Protein AF-A0A401QGH2-F1 (afdb_monomer_lite)

Foldseek 3Di:
DDDAQAFDDDDPPDFDDDPPDTDGDRPDDDDDDPPGDYDDAPDDDPDQLADPVNLVVLVVCLVVPPQEDERPPDQDPVSVVVSDVSCDPSCVRRYYHYDHDHPSSVDD

Radius of gyration: 17.96 Å; chains: 1; bounding box: 36×33×45 Å

Organism: Scyliorhinus torazame (NCBI:txid75743)

Secondary structure (DSSP, 8-state):
--PPPBP----SS---B-SS-B----SS--PPPTTPPPB-TT------SS-HHHHHHHHHHHHTT-SEEEETT--SHHHHHHHHHHHTTTTTTSEEEE---SHHHH--

InterPro domains:
  IPR001697 Pyruvate kinase [PR01050] (66-80)
  IPR001697 Pyruvate kinase [PR01050] (96-108)
  IPR001697 Pyruvate kinase [PTHR11817] (17-107)
  IPR015793 Pyruvate kinase, barrel [PF00224] (22-107)
  IPR015813 Pyruvate/Phosphoenolpyruvate kinase-like domain superfamily [SSF51621] (36-107)
  IPR018209 Pyruvate kinase, active site [PS00110] (94-106)
  IPR040442 Pyruvate kinase-like domain superfamily [G3DSA:3.20.20.60] (5-108)

Structure (mmCIF, N/CA/C/O backbone):
data_AF-A0A401QGH2-F1
#
_entry.id   AF-A0A401QGH2-F1
#
loop_
_atom_site.group_PDB
_atom_site.id
_atom_site.type_symbol
_atom_site.label_atom_id
_atom_site.label_alt_id
_atom_site.label_comp_id
_atom_site.label_asym_id
_atom_site.label_entity_id
_atom_site.label_seq_id
_atom_site.pdbx_PDB_ins_code
_atom_site.Cartn_x
_atom_site.Cartn_y
_atom_site.Cartn_z
_atom_site.occupancy
_atom_site.B_iso_or_equiv
_atom_site.auth_seq_id
_atom_site.auth_comp_id
_atom_site.auth_asym_id
_atom_site.auth_atom_id
_atom_site.pdbx_PDB_model_num
ATOM 1 N N . MET A 1 1 ? 12.046 16.182 -12.862 1.00 38.03 1 MET A N 1
ATOM 2 C CA . MET A 1 1 ? 11.302 15.208 -13.691 1.00 38.03 1 MET A CA 1
ATOM 3 C C . MET A 1 1 ? 11.731 13.804 -13.265 1.00 38.03 1 MET A C 1
ATOM 5 O O . MET A 1 1 ? 12.841 13.403 -13.588 1.00 38.03 1 MET A O 1
ATOM 9 N N . GLY A 1 2 ? 10.957 13.103 -12.432 1.00 42.22 2 GLY A N 1
ATOM 10 C CA . GLY A 1 2 ? 11.319 11.746 -12.003 1.00 42.22 2 GLY A CA 1
ATOM 11 C C . GLY A 1 2 ? 11.063 10.759 -13.140 1.00 42.22 2 GLY A C 1
ATOM 12 O O . GLY A 1 2 ? 9.916 10.610 -13.546 1.00 42.22 2 GLY A O 1
ATOM 13 N N . ARG A 1 3 ? 12.109 10.134 -13.692 1.00 45.06 3 ARG A N 1
ATOM 14 C CA . ARG A 1 3 ? 11.948 9.020 -14.638 1.00 45.06 3 ARG A CA 1
ATOM 15 C C . ARG A 1 3 ? 11.695 7.739 -13.845 1.00 45.06 3 ARG A C 1
ATOM 17 O O . ARG A 1 3 ? 12.441 7.436 -12.916 1.00 45.06 3 ARG A O 1
ATOM 24 N N . PHE A 1 4 ? 10.625 7.041 -14.205 1.00 42.41 4 PHE A N 1
ATOM 25 C CA . PHE A 1 4 ? 10.282 5.714 -13.705 1.00 42.41 4 PHE A CA 1
ATOM 26 C C . PHE A 1 4 ? 10.985 4.668 -14.574 1.00 42.41 4 PHE A C 1
ATOM 28 O O . PHE A 1 4 ? 10.986 4.796 -15.798 1.00 42.41 4 PHE A O 1
ATOM 35 N N . THR A 1 5 ? 11.577 3.650 -13.953 1.00 45.22 5 THR A N 1
ATOM 36 C CA . THR A 1 5 ? 12.126 2.493 -14.669 1.00 45.22 5 THR A CA 1
ATOM 37 C C . THR A 1 5 ? 11.004 1.481 -14.849 1.00 45.22 5 THR A C 1
ATOM 39 O O . THR A 1 5 ? 10.431 1.007 -13.868 1.00 45.22 5 THR A O 1
ATOM 42 N N . ARG A 1 6 ? 10.655 1.187 -16.100 1.00 45.91 6 ARG A N 1
ATOM 43 C CA . ARG A 1 6 ? 9.704 0.133 -16.455 1.00 45.91 6 ARG A CA 1
ATOM 44 C C . ARG A 1 6 ? 10.508 -1.133 -16.735 1.00 45.91 6 ARG A C 1
ATOM 46 O O . ARG A 1 6 ? 11.376 -1.100 -17.598 1.00 45.91 6 ARG A O 1
ATOM 53 N N . VAL A 1 7 ? 10.226 -2.211 -16.013 1.00 55.19 7 VAL A N 1
ATOM 54 C CA . VAL A 1 7 ? 10.655 -3.558 -16.406 1.00 55.19 7 VAL A CA 1
ATOM 55 C C . VAL A 1 7 ? 9.510 -4.126 -17.238 1.00 55.19 7 VAL A C 1
ATOM 57 O O . VAL A 1 7 ? 8.382 -4.206 -16.749 1.00 55.19 7 VAL A O 1
ATOM 60 N N . GLN A 1 8 ? 9.757 -4.407 -18.515 1.00 48.56 8 GLN A N 1
ATOM 61 C CA . GLN A 1 8 ? 8.811 -5.119 -19.375 1.00 48.56 8 GLN A CA 1
ATOM 62 C C . GLN A 1 8 ? 9.361 -6.517 -19.631 1.00 48.56 8 GLN A C 1
ATOM 64 O O . GLN A 1 8 ? 10.551 -6.675 -19.886 1.00 48.56 8 GLN A O 1
ATOM 69 N N . GLN A 1 9 ? 8.490 -7.520 -19.558 1.00 48.84 9 GLN A N 1
ATOM 70 C CA . GLN A 1 9 ? 8.770 -8.828 -20.135 1.00 48.84 9 GLN A CA 1
ATOM 71 C C . GLN A 1 9 ? 8.556 -8.712 -21.643 1.00 48.84 9 GLN A C 1
ATOM 73 O O . GLN A 1 9 ? 7.481 -8.287 -22.073 1.00 48.84 9 GLN A O 1
ATOM 78 N N . LYS A 1 10 ? 9.558 -9.071 -22.446 1.00 43.53 10 LYS A N 1
ATOM 79 C CA . LYS A 1 10 ? 9.387 -9.203 -23.890 1.00 43.53 10 LYS A CA 1
ATOM 80 C C . LYS A 1 10 ? 10.112 -10.442 -24.400 1.00 43.53 10 LYS A C 1
ATOM 82 O O . LYS A 1 10 ? 11.294 -10.596 -24.129 1.00 43.53 10 LYS A O 1
ATOM 87 N N . ASP A 1 11 ? 9.344 -11.243 -25.136 1.00 42.34 11 ASP A N 1
ATOM 88 C CA . ASP A 1 11 ? 9.709 -12.378 -25.988 1.00 42.34 11 ASP A CA 1
ATOM 89 C C . ASP A 1 11 ? 10.400 -13.577 -25.295 1.00 42.34 11 ASP A C 1
ATOM 91 O O . ASP A 1 11 ? 11.266 -13.445 -24.440 1.00 42.34 11 ASP A O 1
ATOM 95 N N . GLU A 1 12 ? 9.962 -14.792 -25.643 1.00 45.03 12 GLU A N 1
ATOM 96 C CA . GLU A 1 12 ? 10.251 -16.076 -24.970 1.00 45.03 12 GLU A CA 1
ATOM 97 C C . GLU A 1 12 ? 11.730 -16.539 -25.001 1.00 45.03 12 GLU A C 1
ATOM 99 O O . GLU A 1 12 ? 12.034 -17.677 -24.641 1.00 45.03 12 GLU A O 1
ATOM 104 N N . GLU A 1 13 ? 12.688 -15.687 -25.374 1.00 48.75 13 GLU A N 1
ATOM 105 C CA . GLU A 1 13 ? 14.105 -16.052 -25.444 1.00 48.75 13 GLU A CA 1
ATOM 106 C C . GLU A 1 13 ? 14.931 -15.458 -24.288 1.00 48.75 13 GLU A C 1
ATOM 108 O O . GLU A 1 13 ? 15.392 -14.321 -24.317 1.00 48.75 13 GLU A O 1
ATOM 113 N N . LYS A 1 14 ? 15.197 -16.344 -23.314 1.00 51.03 14 LYS A N 1
ATOM 114 C CA . LYS A 1 14 ? 16.175 -16.268 -22.206 1.00 51.03 14 LYS A CA 1
ATOM 115 C C . LYS A 1 14 ? 15.812 -15.381 -21.013 1.00 51.03 14 LYS A C 1
ATOM 117 O O . LYS A 1 14 ? 16.525 -14.441 -20.667 1.00 51.03 14 LYS A O 1
ATOM 122 N N . PHE A 1 15 ? 14.816 -15.829 -20.257 1.00 57.03 15 PHE A N 1
ATOM 123 C CA . PHE A 1 15 ? 14.755 -15.531 -18.827 1.00 57.03 15 PHE A CA 1
ATOM 124 C C . PHE A 1 15 ? 15.914 -16.235 -18.109 1.00 57.03 15 PHE A C 1
ATOM 126 O O . PHE A 1 15 ? 16.021 -17.462 -18.145 1.00 57.03 15 PHE A O 1
ATOM 133 N N . ILE A 1 16 ? 16.800 -15.460 -17.480 1.00 74.44 16 ILE A N 1
ATOM 134 C CA . ILE A 1 16 ? 17.772 -15.979 -16.513 1.00 74.44 16 ILE A CA 1
ATOM 135 C C . ILE A 1 16 ? 17.425 -15.356 -15.167 1.00 74.44 16 ILE A C 1
ATOM 137 O O . ILE A 1 16 ? 17.670 -14.173 -14.936 1.00 74.44 16 ILE A O 1
ATOM 141 N N . GLU A 1 17 ? 16.846 -16.160 -14.291 1.00 86.12 17 GLU A N 1
ATOM 142 C CA . GLU A 1 17 ? 16.537 -15.801 -12.912 1.00 86.12 17 GLU A CA 1
ATOM 143 C C . GLU A 1 17 ? 17.059 -16.882 -11.966 1.00 86.12 17 GLU A C 1
ATOM 145 O O . GLU A 1 17 ? 17.241 -18.041 -12.350 1.00 86.12 17 GLU A O 1
ATOM 150 N N . GLY A 1 18 ? 17.349 -16.477 -10.739 1.00 86.81 18 GLY A N 1
ATOM 151 C CA . GLY A 1 18 ? 17.700 -17.352 -9.632 1.00 86.81 18 GLY A CA 1
ATOM 152 C C . GLY A 1 18 ? 16.890 -16.979 -8.399 1.00 86.81 18 GLY A C 1
ATOM 153 O O . GLY A 1 18 ? 15.949 -16.194 -8.475 1.00 86.81 18 GLY A O 1
ATOM 154 N N . GLU A 1 19 ? 17.267 -17.528 -7.250 1.00 92.44 19 GLU A N 1
ATOM 155 C CA . GLU A 1 19 ? 16.560 -17.281 -5.988 1.00 92.44 19 GLU A CA 1
ATOM 156 C C . GLU A 1 19 ? 16.536 -15.791 -5.597 1.00 92.44 19 GLU A C 1
ATOM 158 O O . GLU A 1 19 ? 15.549 -15.306 -5.047 1.00 92.44 19 GLU A O 1
ATOM 163 N N . ASP A 1 20 ? 17.600 -15.052 -5.917 1.00 93.44 20 ASP A N 1
ATOM 164 C CA . ASP A 1 20 ? 17.824 -13.672 -5.481 1.00 93.44 20 ASP A CA 1
ATOM 165 C C . ASP A 1 20 ? 18.186 -12.704 -6.623 1.00 93.44 20 ASP A C 1
ATOM 167 O O . ASP A 1 20 ? 18.525 -11.543 -6.371 1.00 93.44 20 ASP A O 1
ATOM 171 N N . PHE A 1 21 ? 18.096 -13.141 -7.884 1.00 90.12 21 PHE A N 1
ATOM 172 C CA . PHE A 1 21 ? 18.413 -12.296 -9.034 1.00 90.12 21 PHE A CA 1
ATOM 173 C C . PHE A 1 21 ? 17.507 -12.547 -10.240 1.00 90.12 21 PHE A C 1
ATOM 175 O O . PHE A 1 21 ? 17.008 -13.644 -10.467 1.00 90.12 21 PHE A O 1
ATOM 182 N N . CYS A 1 22 ? 17.363 -11.515 -11.067 1.00 88.88 22 CYS A N 1
ATOM 183 C CA . CYS A 1 22 ? 16.715 -11.579 -12.370 1.00 88.88 22 CYS A CA 1
ATOM 184 C C . CYS A 1 22 ? 17.564 -10.771 -13.357 1.00 88.88 22 CYS A C 1
ATOM 186 O O . CYS A 1 22 ? 17.925 -9.623 -13.079 1.00 88.88 22 CYS A O 1
ATOM 188 N N . LEU A 1 23 ? 17.922 -11.375 -14.489 1.00 89.81 23 LEU A N 1
ATOM 189 C CA . LEU A 1 23 ? 18.603 -10.687 -15.578 1.00 89.81 23 LEU A CA 1
ATOM 190 C C . LEU A 1 23 ? 17.564 -9.980 -16.453 1.00 89.81 23 LEU A C 1
ATOM 192 O O . LEU A 1 23 ? 16.632 -10.604 -16.950 1.00 89.81 23 LEU A O 1
ATOM 196 N N . THR A 1 24 ? 17.750 -8.679 -16.664 1.00 87.38 24 THR A N 1
ATOM 197 C CA . THR A 1 24 ? 16.859 -7.842 -17.478 1.00 87.38 24 THR A CA 1
ATOM 198 C C . THR A 1 24 ? 17.655 -6.989 -18.457 1.00 87.38 24 THR A C 1
ATOM 200 O O . THR A 1 24 ? 18.825 -6.680 -18.225 1.00 87.38 24 THR A O 1
ATOM 203 N N . GLU A 1 25 ? 16.999 -6.551 -19.528 1.00 88.88 25 GLU A N 1
ATOM 204 C CA . GLU A 1 25 ? 17.526 -5.558 -20.461 1.00 88.88 25 GLU A CA 1
ATOM 205 C C . GLU A 1 25 ? 17.061 -4.140 -20.092 1.00 88.88 25 GLU A C 1
ATOM 207 O O . GLU A 1 25 ? 15.959 -3.928 -19.580 1.00 88.88 25 GLU A O 1
ATOM 212 N N . VAL A 1 26 ? 17.913 -3.147 -20.354 1.00 91.69 26 VAL A N 1
ATOM 213 C CA . VAL A 1 26 ? 17.558 -1.730 -20.231 1.00 91.69 26 VAL A CA 1
ATOM 214 C C . VAL A 1 26 ? 16.960 -1.252 -21.554 1.00 91.69 26 VAL A C 1
ATOM 216 O O . VAL A 1 26 ? 17.692 -0.842 -22.448 1.00 91.69 26 VAL A O 1
ATOM 219 N N . GLU A 1 27 ? 15.629 -1.238 -21.664 1.00 91.62 27 GLU A N 1
ATOM 220 C CA . GLU A 1 27 ? 14.949 -0.741 -22.876 1.00 91.62 27 GLU A CA 1
ATOM 221 C C . GLU A 1 27 ? 15.147 0.770 -23.091 1.00 91.62 27 GLU A C 1
ATOM 223 O O . GLU A 1 27 ? 15.209 1.256 -24.217 1.00 91.62 27 GLU A O 1
ATOM 228 N N . ASN A 1 28 ? 15.212 1.540 -21.998 1.00 92.88 28 ASN A N 1
ATOM 229 C CA . ASN A 1 28 ? 15.363 2.994 -22.019 1.00 92.88 28 ASN A CA 1
ATOM 230 C C . ASN A 1 28 ? 16.312 3.439 -20.900 1.00 92.88 28 ASN A C 1
ATOM 232 O O . ASN A 1 28 ? 15.985 3.341 -19.717 1.00 92.88 28 ASN A O 1
ATOM 236 N N . GLY A 1 29 ? 17.491 3.941 -21.272 1.00 91.56 29 GLY A N 1
ATOM 237 C CA . GLY A 1 29 ? 18.551 4.296 -20.325 1.00 91.56 29 GLY A CA 1
ATOM 238 C C . GLY A 1 29 ? 18.340 5.595 -19.529 1.00 91.56 29 GLY A C 1
ATOM 239 O O . GLY A 1 29 ? 17.448 6.412 -19.785 1.00 91.56 29 GLY A O 1
ATOM 240 N N . GLY A 1 30 ? 19.227 5.813 -18.555 1.00 93.50 30 GLY A N 1
ATOM 241 C CA . GLY A 1 30 ? 19.289 7.016 -17.721 1.00 93.50 30 GLY A CA 1
ATOM 242 C C . GLY A 1 30 ? 20.024 6.777 -16.399 1.00 93.50 30 GLY A C 1
ATOM 243 O O . GLY A 1 30 ? 20.469 5.669 -16.115 1.00 93.50 30 GLY A O 1
ATOM 244 N N . THR A 1 31 ? 20.147 7.818 -15.573 1.00 95.81 31 THR A N 1
ATOM 245 C CA . THR A 1 31 ? 20.730 7.696 -14.227 1.00 95.81 31 THR A CA 1
ATOM 246 C C . THR A 1 31 ? 19.707 7.125 -13.246 1.00 95.81 31 THR A C 1
ATOM 248 O O . THR A 1 31 ? 18.675 7.750 -12.989 1.00 95.81 31 THR A O 1
ATOM 251 N N . LEU A 1 32 ? 20.016 5.976 -12.644 1.00 93.19 32 LEU A N 1
ATOM 252 C CA . LEU A 1 32 ? 19.255 5.420 -11.527 1.00 93.19 32 LEU A CA 1
ATOM 253 C C . LEU A 1 32 ? 19.817 5.957 -10.205 1.00 93.19 32 LEU A C 1
ATOM 255 O O . LEU A 1 32 ? 20.985 5.748 -9.889 1.00 93.19 32 LEU A O 1
ATOM 259 N N . CYS A 1 33 ? 18.996 6.662 -9.426 1.00 94.19 33 CYS A N 1
ATOM 260 C CA . CYS A 1 33 ? 19.390 7.099 -8.082 1.00 94.19 33 CYS A CA 1
ATOM 261 C C . CYS A 1 33 ? 18.957 6.076 -7.017 1.00 94.19 33 CYS A C 1
ATOM 263 O O . CYS A 1 33 ? 18.227 5.131 -7.302 1.00 94.19 33 CYS A O 1
ATOM 265 N N . SER A 1 34 ? 19.364 6.291 -5.766 1.00 96.12 34 SER A N 1
ATOM 266 C CA . SER A 1 34 ? 18.994 5.415 -4.647 1.00 96.12 34 SER A CA 1
ATOM 267 C C . SER A 1 34 ? 17.482 5.426 -4.354 1.00 96.12 34 SER A C 1
ATOM 269 O O . SER A 1 34 ? 16.815 6.448 -4.544 1.00 96.12 34 SER A O 1
ATOM 271 N N . ARG A 1 35 ? 16.965 4.287 -3.862 1.00 93.12 35 ARG A N 1
ATOM 272 C CA . ARG A 1 35 ? 15.578 4.077 -3.390 1.00 93.12 35 ARG A CA 1
ATOM 273 C C . ARG A 1 35 ? 14.499 4.472 -4.404 1.00 93.12 35 ARG A C 1
ATOM 275 O O . ARG A 1 35 ? 13.486 5.072 -4.047 1.00 93.12 35 ARG A O 1
ATOM 282 N N . LYS A 1 36 ? 14.716 4.173 -5.686 1.00 94.88 36 LYS A N 1
ATOM 283 C CA . LYS A 1 36 ? 13.657 4.301 -6.694 1.00 94.88 36 LYS A CA 1
ATOM 284 C C . LYS A 1 36 ? 12.685 3.138 -6.564 1.00 94.88 36 LYS A C 1
ATOM 286 O O . LYS A 1 36 ? 13.108 2.000 -6.399 1.00 94.88 36 LYS A O 1
ATOM 291 N N . GLY A 1 37 ? 11.394 3.453 -6.623 1.00 90.69 37 GLY A N 1
ATOM 292 C CA . GLY A 1 37 ? 10.351 2.440 -6.672 1.00 90.69 37 GLY A CA 1
ATOM 293 C C . GLY A 1 37 ? 10.454 1.631 -7.960 1.00 90.69 37 GLY A C 1
ATOM 294 O O . GLY A 1 37 ? 10.754 2.182 -9.022 1.00 90.69 37 GLY A O 1
ATOM 295 N N . VAL A 1 38 ? 10.194 0.336 -7.843 1.00 91.44 38 VAL A N 1
ATOM 296 C CA . VAL A 1 38 ? 10.031 -0.577 -8.973 1.00 91.44 38 VAL A CA 1
ATOM 297 C C . VAL A 1 38 ? 8.537 -0.804 -9.154 1.00 91.44 38 VAL A C 1
ATOM 299 O O . VAL A 1 38 ? 7.817 -0.986 -8.175 1.00 91.44 38 VAL A O 1
ATOM 302 N N . ASN A 1 39 ? 8.070 -0.776 -10.398 1.00 90.06 39 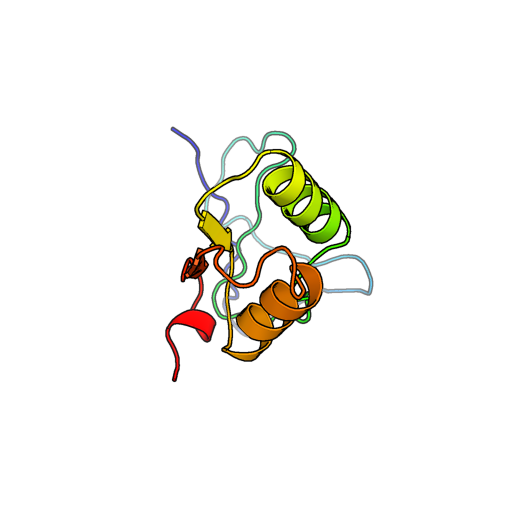ASN A N 1
ATOM 303 C CA . ASN A 1 39 ? 6.710 -1.168 -10.735 1.00 90.06 39 ASN A CA 1
ATOM 304 C C . ASN A 1 39 ? 6.761 -2.451 -11.561 1.00 90.06 39 ASN A C 1
ATOM 306 O O . ASN A 1 39 ? 7.563 -2.539 -12.490 1.00 90.06 39 ASN A O 1
ATOM 310 N N . LEU A 1 40 ? 5.892 -3.405 -11.235 1.00 89.31 40 LEU A N 1
ATOM 311 C CA . LEU A 1 40 ? 5.757 -4.682 -11.931 1.00 89.31 40 LEU A CA 1
ATOM 312 C C . LEU A 1 40 ? 4.355 -4.733 -12.554 1.00 89.31 40 LEU A C 1
ATOM 314 O O . LEU A 1 40 ? 3.402 -5.141 -11.887 1.00 89.31 40 LEU A O 1
ATOM 318 N N . PRO A 1 41 ? 4.180 -4.223 -13.790 1.00 86.31 41 PRO A N 1
ATOM 319 C CA . PRO A 1 41 ? 2.891 -4.257 -14.465 1.00 86.31 41 PRO A CA 1
ATOM 320 C C . PRO A 1 41 ? 2.379 -5.693 -14.567 1.00 86.31 41 PRO A C 1
ATOM 322 O O . PRO A 1 41 ? 3.146 -6.599 -14.865 1.00 86.31 41 PRO A O 1
ATOM 325 N N . GLU A 1 42 ? 1.084 -5.877 -14.317 1.00 85.38 42 GLU A N 1
ATOM 326 C CA . GLU A 1 42 ? 0.351 -7.149 -14.466 1.00 85.38 42 GLU A CA 1
ATOM 327 C C . GLU A 1 42 ? 0.800 -8.313 -13.563 1.00 85.38 42 GLU A C 1
ATOM 329 O O . GLU A 1 42 ? 0.078 -9.304 -13.464 1.00 85.38 42 GLU A O 1
ATOM 334 N N . ALA A 1 43 ? 1.905 -8.168 -12.829 1.00 84.25 43 ALA A N 1
ATOM 335 C CA . ALA A 1 43 ? 2.380 -9.164 -11.883 1.00 84.25 43 ALA A CA 1
ATOM 336 C C . ALA A 1 43 ? 1.410 -9.331 -10.703 1.00 84.25 43 ALA A C 1
ATOM 338 O O . ALA A 1 43 ? 1.017 -8.356 -10.055 1.00 84.25 43 ALA A O 1
ATOM 339 N N . ALA A 1 44 ? 1.066 -10.583 -10.400 1.00 81.44 44 ALA A N 1
ATOM 340 C CA . ALA A 1 44 ? 0.396 -10.946 -9.159 1.00 81.44 44 ALA A CA 1
ATOM 341 C C . ALA A 1 44 ? 1.453 -11.044 -8.051 1.00 81.44 44 ALA A C 1
ATOM 343 O O . ALA A 1 44 ? 2.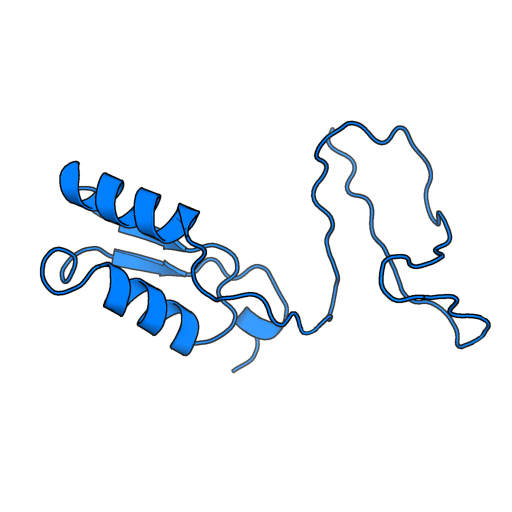292 -11.943 -8.063 1.00 81.44 44 ALA A O 1
ATOM 344 N N . LEU A 1 45 ? 1.438 -10.093 -7.118 1.00 82.00 45 LEU A N 1
ATOM 345 C CA . LEU A 1 45 ? 2.401 -10.043 -6.020 1.00 82.00 45 LEU A CA 1
ATOM 346 C C . LEU A 1 45 ? 1.788 -10.616 -4.747 1.00 82.00 45 LEU A C 1
ATOM 348 O O . LEU A 1 45 ? 0.774 -10.104 -4.264 1.00 82.00 45 LEU A O 1
ATOM 352 N N . ASP A 1 46 ? 2.452 -11.605 -4.152 1.00 84.50 46 ASP A N 1
ATOM 353 C CA . ASP A 1 46 ? 2.093 -12.143 -2.835 1.00 84.50 46 ASP A CA 1
ATOM 354 C C . ASP A 1 46 ? 2.703 -11.303 -1.702 1.00 84.50 46 ASP A C 1
ATOM 356 O O . ASP A 1 46 ? 3.522 -11.748 -0.902 1.00 84.50 46 ASP A O 1
ATOM 360 N N . LEU A 1 47 ? 2.352 -10.017 -1.684 1.00 85.94 47 LEU A N 1
ATOM 361 C CA . LEU A 1 47 ? 2.699 -9.111 -0.591 1.00 85.94 47 LEU A CA 1
ATOM 362 C C . LEU A 1 47 ? 1.559 -9.054 0.431 1.00 85.94 47 LEU A C 1
ATOM 364 O O . LEU A 1 47 ? 0.386 -9.065 0.031 1.00 85.94 47 LEU A O 1
ATOM 368 N N . PRO A 1 48 ? 1.857 -8.929 1.737 1.00 88.69 48 PRO A N 1
ATOM 369 C CA . PRO A 1 48 ? 0.824 -8.750 2.746 1.00 88.69 48 PRO A CA 1
ATOM 370 C C . PRO A 1 48 ? 0.029 -7.469 2.476 1.00 88.69 48 PRO A C 1
ATOM 372 O O . PRO A 1 48 ? 0.567 -6.463 2.023 1.00 88.69 48 PRO A O 1
ATOM 375 N N . ALA A 1 49 ? -1.272 -7.502 2.764 1.00 86.62 49 ALA A N 1
ATOM 376 C CA . ALA A 1 49 ? -2.150 -6.342 2.597 1.00 86.62 49 ALA A CA 1
ATOM 377 C C . ALA A 1 49 ? -1.812 -5.174 3.537 1.00 86.62 49 ALA A C 1
ATOM 379 O O . ALA A 1 49 ? -2.163 -4.033 3.254 1.00 86.62 49 ALA A O 1
ATOM 380 N N . VAL A 1 50 ? -1.188 -5.481 4.677 1.00 94.62 50 VAL A N 1
ATOM 381 C CA . VAL A 1 50 ? -0.787 -4.525 5.708 1.00 94.62 50 VAL A CA 1
ATOM 382 C C . VAL A 1 50 ? 0.578 -4.968 6.217 1.00 94.62 50 VAL A C 1
ATOM 384 O O . VAL A 1 50 ? 0.715 -6.092 6.703 1.00 94.62 50 VAL A O 1
ATOM 387 N N . SER A 1 51 ? 1.590 -4.118 6.077 1.00 95.88 51 SER A N 1
ATOM 388 C CA . SER A 1 51 ? 2.922 -4.363 6.629 1.00 95.88 51 SER A CA 1
ATOM 389 C C . SER A 1 51 ? 2.974 -4.056 8.129 1.00 95.88 51 SER A C 1
ATOM 391 O O . SER A 1 51 ? 2.093 -3.402 8.688 1.00 95.88 51 SER A O 1
ATOM 393 N N . GLU A 1 52 ? 4.048 -4.473 8.801 1.00 96.56 52 GLU A N 1
ATOM 394 C CA . GLU A 1 52 ? 4.282 -4.097 10.202 1.00 96.56 52 GLU A CA 1
ATOM 395 C C . GLU A 1 52 ? 4.380 -2.577 10.400 1.00 96.56 52 GLU A C 1
ATOM 397 O O . GLU A 1 52 ? 3.989 -2.063 11.450 1.00 96.56 52 GLU A O 1
ATOM 402 N N . GLN A 1 53 ? 4.902 -1.855 9.404 1.00 96.88 53 GLN A N 1
ATOM 403 C CA . GLN A 1 53 ? 4.967 -0.396 9.434 1.00 96.88 53 GLN A CA 1
ATOM 404 C C . GLN A 1 53 ? 3.568 0.211 9.306 1.00 96.88 53 GLN A C 1
ATOM 406 O O . GLN A 1 53 ? 3.212 1.068 10.110 1.00 96.88 53 GLN A O 1
ATOM 411 N N . ASP A 1 54 ? 2.744 -0.297 8.384 1.00 97.56 54 ASP A N 1
ATOM 412 C CA . ASP A 1 54 ? 1.364 0.174 8.217 1.00 97.56 54 ASP A CA 1
ATOM 413 C C . ASP A 1 54 ? 0.553 -0.007 9.506 1.00 97.56 54 ASP A C 1
ATOM 415 O O . ASP A 1 54 ? -0.220 0.871 9.878 1.00 97.56 54 ASP A O 1
ATOM 419 N N . VAL A 1 55 ? 0.750 -1.115 10.234 1.00 97.69 55 VAL A N 1
ATOM 420 C CA . VAL A 1 55 ? 0.109 -1.320 11.544 1.00 97.69 55 VAL A CA 1
ATOM 421 C C . VAL A 1 55 ? 0.482 -0.204 12.518 1.00 97.69 55 VAL A C 1
ATOM 423 O O . VAL A 1 55 ? -0.400 0.368 13.158 1.00 97.69 55 VAL A O 1
ATOM 426 N N . LYS A 1 56 ? 1.772 0.131 12.623 1.00 98.25 56 LYS A N 1
ATOM 427 C CA . LYS A 1 56 ? 2.245 1.203 13.512 1.00 98.25 56 LYS A CA 1
ATOM 428 C C . LYS A 1 56 ? 1.659 2.555 13.107 1.00 98.25 56 LYS A C 1
ATOM 430 O O . LYS A 1 56 ? 1.188 3.285 13.976 1.00 98.25 56 LYS A O 1
ATOM 435 N N . ASP A 1 57 ? 1.620 2.850 11.811 1.00 98.12 57 ASP A N 1
ATOM 436 C CA . ASP A 1 57 ? 1.122 4.123 11.284 1.00 98.12 57 ASP A CA 1
ATOM 437 C C . ASP A 1 57 ? -0.396 4.271 11.471 1.00 98.12 57 ASP A C 1
ATOM 439 O O . ASP A 1 57 ? -0.882 5.343 11.835 1.00 98.12 57 ASP A O 1
ATOM 443 N N . LEU A 1 58 ? -1.157 3.184 11.299 1.00 98.06 58 LEU A N 1
ATOM 444 C CA . LEU A 1 58 ? -2.599 3.151 11.558 1.00 98.06 58 LEU A CA 1
ATOM 445 C C . LEU A 1 58 ? -2.915 3.413 13.035 1.00 98.06 58 LEU A C 1
ATOM 447 O O . LEU A 1 58 ? -3.802 4.211 13.343 1.00 98.06 58 LEU A O 1
ATOM 451 N N . LEU A 1 59 ? -2.193 2.759 13.950 1.00 97.44 59 LEU A N 1
ATOM 452 C CA . LE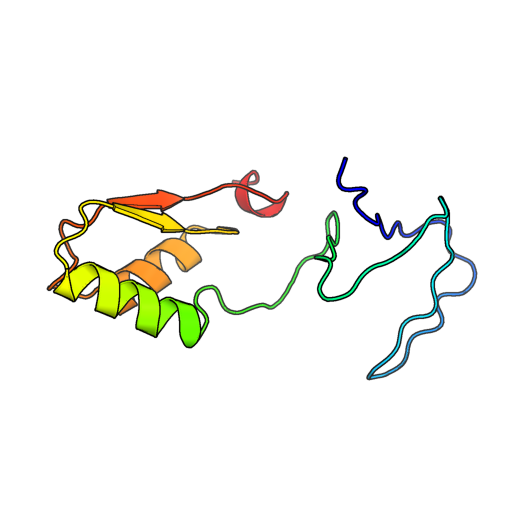U A 1 59 ? -2.376 2.955 15.391 1.00 97.44 59 LEU A CA 1
ATOM 453 C C . LEU A 1 59 ? -1.965 4.368 15.820 1.00 97.44 59 LEU A C 1
ATOM 455 O O . LEU A 1 59 ? -2.698 5.018 16.562 1.00 97.44 59 LEU A O 1
ATOM 459 N N . PHE A 1 60 ? -0.858 4.876 15.282 1.00 98.12 60 PHE A N 1
ATOM 460 C CA . PHE A 1 60 ? -0.426 6.252 15.497 1.00 98.12 60 PHE A CA 1
ATOM 461 C C . PHE A 1 60 ? -1.483 7.262 15.026 1.00 98.12 60 PHE A C 1
ATOM 463 O O . PHE A 1 60 ? -1.810 8.200 15.753 1.00 98.12 60 PHE A O 1
ATOM 470 N N . GLY A 1 61 ? -2.066 7.056 13.841 1.00 97.50 61 GLY A N 1
ATOM 471 C CA . GLY A 1 61 ? -3.145 7.898 13.324 1.00 97.50 61 GLY A CA 1
ATO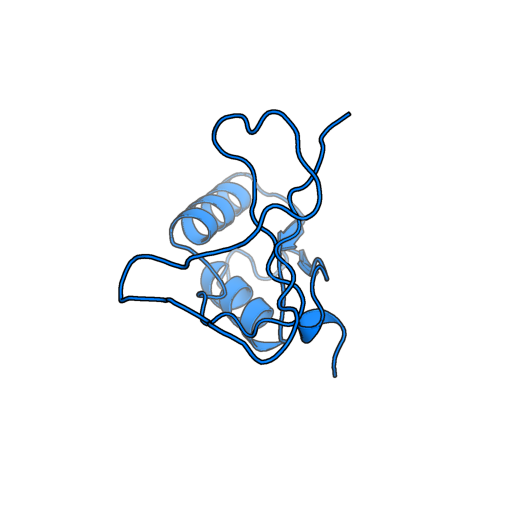M 472 C C . GLY A 1 61 ? -4.388 7.881 14.218 1.00 97.50 61 GLY A C 1
ATOM 473 O O . GLY A 1 61 ? -4.996 8.929 14.442 1.00 97.50 61 GLY A O 1
ATOM 474 N N . LEU A 1 62 ? -4.739 6.720 14.783 1.00 96.31 62 LEU A N 1
ATOM 475 C CA . LEU A 1 62 ? -5.831 6.608 15.756 1.00 96.31 62 LEU A CA 1
ATOM 476 C C . LEU A 1 62 ? -5.560 7.393 17.036 1.00 96.31 62 LEU A C 1
ATOM 478 O O . LEU A 1 62 ? -6.463 8.064 17.532 1.00 96.31 62 LEU A O 1
ATOM 482 N N . ASP A 1 63 ? -4.335 7.332 17.555 1.00 97.06 63 ASP A N 1
ATOM 483 C CA . ASP A 1 63 ? -3.943 8.080 18.752 1.00 97.06 63 ASP A CA 1
ATOM 484 C C . ASP A 1 63 ? -4.013 9.603 18.530 1.00 97.06 63 ASP A C 1
ATOM 486 O O . ASP A 1 63 ? -4.235 10.354 19.478 1.00 97.06 63 ASP A O 1
ATOM 490 N N . HIS A 1 64 ? -3.900 10.054 17.276 1.00 97.75 64 HIS A N 1
ATOM 491 C CA . HIS A 1 64 ? -3.985 11.465 16.884 1.00 97.75 64 HIS A CA 1
ATOM 492 C C . HIS A 1 64 ? -5.359 11.882 16.342 1.00 97.75 64 HIS A C 1
ATOM 494 O O . HIS A 1 64 ? -5.536 13.037 15.958 1.00 97.75 64 HIS A O 1
ATOM 500 N N . GLY A 1 65 ? -6.338 10.973 16.313 1.00 96.69 65 GLY A N 1
ATOM 501 C CA . GLY A 1 65 ? -7.710 11.289 15.917 1.00 96.69 65 GLY A CA 1
ATOM 502 C C . GLY A 1 65 ? -7.880 11.655 14.441 1.00 96.69 65 GLY A C 1
ATOM 503 O O . GLY A 1 65 ? -8.702 12.512 14.128 1.00 96.69 65 GLY A O 1
ATOM 504 N N . VAL A 1 66 ? -7.122 11.037 13.526 1.00 97.94 66 VAL A N 1
ATOM 505 C CA . VAL A 1 66 ? -7.315 11.273 12.083 1.00 97.94 66 VAL A CA 1
ATOM 506 C C . VAL A 1 66 ? -8.683 10.763 11.609 1.00 97.94 66 VAL A C 1
ATOM 508 O O . VAL A 1 66 ? -9.139 9.690 12.004 1.00 97.94 66 VAL A O 1
ATOM 511 N N . ASP A 1 67 ? -9.326 11.499 10.701 1.00 97.94 67 ASP A N 1
ATOM 512 C CA . ASP A 1 67 ? -10.665 11.147 10.202 1.00 97.94 67 ASP A CA 1
ATOM 513 C C . ASP A 1 67 ? -10.655 10.01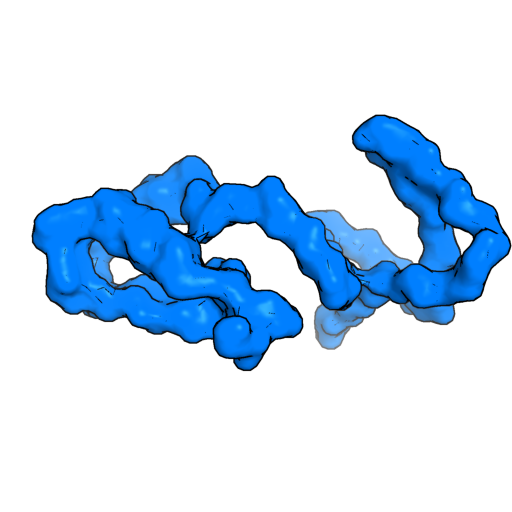5 9.164 1.00 97.94 67 ASP A C 1
ATOM 515 O O . ASP A 1 67 ? -11.654 9.315 8.948 1.00 97.94 67 ASP A O 1
ATOM 519 N N . MET A 1 68 ? -9.535 9.867 8.454 1.00 98.19 68 MET A N 1
ATOM 520 C CA . MET A 1 68 ? -9.416 8.949 7.330 1.00 98.19 68 MET A CA 1
ATOM 521 C C . MET A 1 68 ? -7.981 8.490 7.090 1.00 98.19 68 MET A C 1
ATOM 523 O O . MET A 1 68 ? -7.028 9.213 7.368 1.00 98.19 68 MET A O 1
ATOM 527 N N . VAL A 1 69 ? -7.849 7.302 6.503 1.00 97.81 69 VAL A N 1
ATOM 528 C CA . VAL A 1 69 ? -6.592 6.763 5.978 1.00 97.81 69 VAL A CA 1
ATOM 529 C C . VAL A 1 69 ? -6.730 6.487 4.489 1.00 97.81 69 VAL A C 1
ATOM 531 O O . VAL A 1 69 ? -7.758 5.983 4.030 1.00 97.81 69 VAL A O 1
ATOM 534 N N . PHE A 1 70 ? -5.686 6.808 3.729 1.00 98.31 70 PHE A N 1
ATOM 535 C CA . PHE A 1 70 ? -5.603 6.487 2.309 1.00 98.31 70 PHE A CA 1
ATOM 536 C C . PHE A 1 70 ? -4.756 5.228 2.141 1.00 98.31 70 PHE A C 1
ATOM 538 O O . PHE A 1 70 ? -3.527 5.278 2.160 1.00 98.31 70 PHE A O 1
ATOM 545 N N . ALA A 1 71 ? -5.428 4.088 2.021 1.00 97.44 71 ALA A N 1
ATOM 546 C CA . ALA A 1 71 ? -4.786 2.787 1.956 1.00 97.44 71 ALA A CA 1
ATOM 547 C C . ALA A 1 71 ? -4.198 2.555 0.562 1.00 97.44 71 ALA A C 1
ATOM 549 O O . ALA A 1 71 ? -4.944 2.502 -0.418 1.00 97.44 71 ALA A O 1
ATOM 550 N N . SER A 1 72 ? -2.872 2.453 0.479 1.00 96.19 72 SER A N 1
ATOM 551 C CA . SER A 1 72 ? -2.150 2.280 -0.786 1.00 96.19 72 SER A CA 1
ATOM 552 C C . SER A 1 72 ? -2.232 0.840 -1.300 1.00 96.19 72 SER A C 1
ATOM 554 O O . SER A 1 72 ? -2.337 -0.087 -0.504 1.00 96.19 72 SER A O 1
ATOM 556 N N . PHE A 1 73 ? -2.161 0.664 -2.622 1.00 94.06 73 PHE A N 1
ATOM 557 C CA . PHE A 1 73 ? -2.097 -0.636 -3.306 1.00 94.06 73 PHE A CA 1
ATOM 558 C C . PHE A 1 73 ? -3.182 -1.641 -2.879 1.00 94.06 73 PHE A C 1
ATOM 560 O O . PHE A 1 73 ? -2.917 -2.834 -2.735 1.00 94.06 73 PHE A O 1
ATOM 567 N N . ILE A 1 74 ? -4.424 -1.181 -2.696 1.00 95.75 74 ILE A N 1
ATOM 568 C CA . ILE A 1 74 ? -5.545 -2.089 -2.421 1.00 95.75 74 ILE A CA 1
ATOM 569 C C . ILE A 1 74 ? -5.835 -2.929 -3.668 1.00 95.75 74 ILE A C 1
ATOM 571 O O . ILE A 1 74 ? -6.149 -2.384 -4.726 1.00 95.75 74 ILE A O 1
ATOM 575 N N . ARG A 1 75 ? -5.758 -4.258 -3.524 1.00 94.69 75 ARG A N 1
ATOM 576 C CA . ARG A 1 75 ? -5.947 -5.227 -4.620 1.00 94.69 75 ARG A CA 1
ATOM 577 C C . ARG A 1 75 ? -7.297 -5.924 -4.558 1.00 94.69 75 ARG A C 1
ATOM 579 O O . ARG A 1 75 ? -7.841 -6.309 -5.583 1.00 94.69 75 ARG A O 1
ATOM 586 N N . LYS A 1 76 ? -7.830 -6.118 -3.350 1.00 94.06 76 LYS A N 1
ATOM 587 C CA . LYS A 1 76 ? -9.077 -6.857 -3.104 1.00 94.06 76 LYS A CA 1
ATOM 588 C C . LYS A 1 76 ? -9.780 -6.374 -1.843 1.00 94.06 76 LYS A C 1
ATOM 590 O O . LYS A 1 76 ? -9.172 -5.777 -0.957 1.00 94.06 76 LYS A O 1
ATOM 595 N N . ALA A 1 77 ? -11.062 -6.713 -1.714 1.00 95.69 77 ALA A N 1
ATOM 596 C CA . ALA A 1 77 ? -11.861 -6.370 -0.534 1.00 95.69 77 ALA A CA 1
ATOM 597 C C . ALA A 1 77 ? -11.247 -6.886 0.781 1.00 95.69 77 ALA A C 1
ATOM 599 O O . ALA A 1 77 ? -11.408 -6.259 1.827 1.00 95.69 77 ALA A O 1
ATOM 600 N N . GLU A 1 78 ? -10.531 -8.013 0.735 1.00 95.94 78 GLU A N 1
ATOM 601 C CA . GLU A 1 78 ? -9.890 -8.578 1.924 1.00 95.94 78 GLU A CA 1
ATOM 602 C C . GLU A 1 78 ? -8.772 -7.693 2.483 1.00 95.94 78 GLU A C 1
ATOM 604 O O . GLU A 1 78 ? -8.593 -7.650 3.698 1.00 95.94 78 GLU A O 1
ATOM 609 N N . ASP A 1 79 ? -8.097 -6.913 1.639 1.00 96.19 79 ASP A N 1
ATOM 610 C CA . ASP A 1 79 ? -7.054 -5.985 2.082 1.00 96.19 79 ASP A CA 1
ATOM 611 C C . ASP A 1 79 ? -7.663 -4.874 2.955 1.00 96.19 79 ASP A C 1
ATOM 613 O O . ASP A 1 79 ? -7.166 -4.551 4.034 1.00 96.19 79 ASP A O 1
ATOM 617 N N . VAL A 1 80 ? -8.832 -4.361 2.553 1.00 97.31 80 VAL A N 1
ATOM 618 C CA . VAL A 1 80 ? -9.600 -3.382 3.339 1.00 97.31 80 VAL A CA 1
ATOM 619 C C . VAL A 1 80 ? -10.074 -3.988 4.661 1.00 97.31 80 VAL A C 1
ATOM 621 O O . VAL A 1 80 ? -10.030 -3.324 5.700 1.00 97.31 80 VAL A O 1
ATOM 624 N N . ARG A 1 81 ? -10.499 -5.261 4.660 1.00 97.44 81 ARG A N 1
ATOM 625 C CA . ARG A 1 81 ? -10.870 -5.967 5.899 1.00 97.44 81 ARG A CA 1
ATOM 626 C C . ARG A 1 81 ? -9.669 -6.162 6.819 1.00 97.44 81 ARG A C 1
ATOM 628 O O . ARG A 1 81 ? -9.831 -6.028 8.029 1.00 97.44 81 ARG A O 1
ATOM 635 N N . ALA A 1 82 ? -8.480 -6.421 6.277 1.00 97.38 82 ALA A N 1
ATOM 636 C CA . ALA A 1 82 ? -7.251 -6.517 7.058 1.00 97.38 82 ALA A CA 1
ATOM 637 C C . ALA A 1 82 ? -6.934 -5.197 7.773 1.00 97.38 82 ALA A C 1
ATOM 639 O O . ALA A 1 82 ? -6.746 -5.199 8.988 1.00 97.38 82 ALA A O 1
ATOM 640 N N . ILE A 1 83 ? -7.002 -4.066 7.066 1.00 97.88 83 ILE A N 1
ATOM 641 C CA . ILE A 1 83 ? -6.842 -2.732 7.669 1.00 97.88 83 ILE A CA 1
ATOM 642 C C . ILE A 1 83 ? -7.908 -2.490 8.743 1.00 97.88 83 ILE A C 1
ATOM 644 O O . ILE A 1 83 ? -7.600 -2.045 9.848 1.00 97.88 83 ILE A O 1
ATOM 648 N N . ARG A 1 84 ? -9.173 -2.830 8.460 1.00 98.00 84 ARG A N 1
ATOM 649 C CA . ARG A 1 84 ? -10.268 -2.696 9.432 1.00 98.00 84 ARG A CA 1
ATOM 650 C C . ARG A 1 84 ? -10.016 -3.513 10.704 1.00 98.00 84 ARG A C 1
ATOM 652 O O . ARG A 1 84 ? -10.315 -3.017 11.786 1.00 98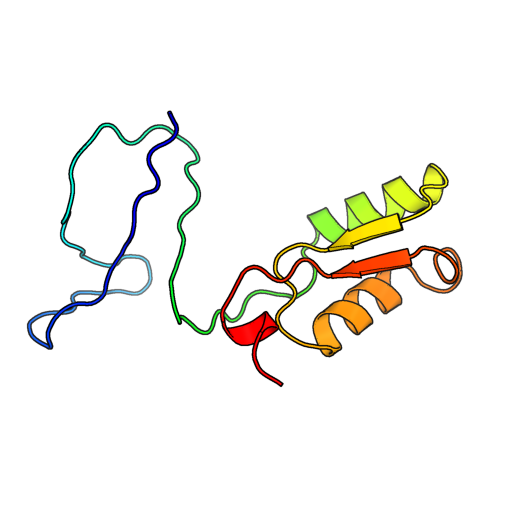.00 84 ARG A O 1
ATOM 659 N N . ARG A 1 85 ? -9.463 -4.728 10.592 1.00 97.69 85 ARG A N 1
ATOM 660 C CA . ARG A 1 85 ? -9.091 -5.560 11.750 1.00 97.69 85 ARG A CA 1
ATOM 661 C C . ARG A 1 85 ? -7.997 -4.907 12.593 1.00 97.69 85 ARG A C 1
ATOM 663 O O . ARG A 1 85 ? -8.115 -4.922 13.811 1.00 97.69 85 ARG A O 1
ATOM 670 N N . VAL A 1 86 ? -6.993 -4.297 11.962 1.00 97.50 86 VAL A N 1
ATOM 671 C CA . VAL A 1 86 ? -5.922 -3.564 12.664 1.00 97.50 86 VAL A CA 1
ATOM 672 C C . VAL A 1 86 ? -6.474 -2.362 13.431 1.00 97.50 86 VAL A C 1
ATOM 674 O O . VAL A 1 86 ? -6.120 -2.150 14.587 1.00 97.50 86 VAL A O 1
ATOM 677 N N . LEU A 1 87 ? -7.380 -1.602 12.813 1.00 97.38 87 LEU A N 1
ATOM 678 C CA . LEU A 1 87 ? -8.018 -0.440 13.440 1.00 97.38 87 LEU A CA 1
ATOM 679 C C . LEU A 1 87 ? -8.921 -0.812 14.632 1.00 97.38 87 LEU A C 1
ATOM 681 O O . LEU A 1 87 ? -9.115 -0.001 15.543 1.00 97.38 87 LEU A O 1
ATOM 685 N N . GLY A 1 88 ? -9.493 -2.020 14.615 1.00 97.06 88 GLY A N 1
ATOM 686 C CA . GLY A 1 88 ? -10.377 -2.532 15.660 1.00 97.06 88 GLY A CA 1
ATOM 687 C C . GLY A 1 88 ? -11.576 -1.622 15.954 1.00 97.06 88 GLY A C 1
ATOM 688 O O . GLY A 1 88 ? -11.986 -0.796 15.134 1.00 97.06 88 GLY A O 1
ATOM 689 N N . GLU A 1 89 ? -12.138 -1.755 17.159 1.00 97.06 89 GLU A N 1
ATOM 690 C CA . GLU A 1 89 ? -13.279 -0.933 17.592 1.00 97.06 89 GLU A CA 1
ATOM 691 C C . GLU A 1 89 ? -12.912 0.551 17.738 1.00 97.06 89 GLU A C 1
ATOM 693 O O . GLU A 1 89 ? -13.711 1.418 17.385 1.00 97.06 89 GLU A O 1
ATOM 698 N N . ARG A 1 90 ? -11.681 0.856 18.179 1.00 95.88 90 ARG A N 1
ATOM 699 C CA . ARG A 1 90 ? -11.189 2.238 18.338 1.00 95.88 90 ARG A CA 1
ATOM 700 C C . ARG A 1 90 ? -11.252 3.026 17.030 1.00 95.88 90 ARG A C 1
ATOM 702 O O . ARG A 1 90 ? -11.576 4.207 17.045 1.00 95.88 90 ARG A O 1
ATOM 709 N N . GLY A 1 91 ? -10.973 2.371 15.905 1.00 96.62 91 GLY A N 1
ATOM 710 C CA . GLY A 1 91 ? -11.000 2.986 14.583 1.00 96.62 91 GLY A CA 1
ATOM 711 C C . GLY A 1 91 ? -12.267 2.742 13.779 1.00 96.62 91 GLY A C 1
ATOM 712 O O . GLY A 1 91 ? -12.265 3.016 12.582 1.00 96.62 91 GLY A O 1
ATOM 713 N N . LYS A 1 92 ? -13.354 2.229 14.368 1.00 96.19 92 LYS A N 1
ATOM 714 C CA . LYS A 1 92 ? -14.579 1.849 13.638 1.00 96.19 92 LYS A CA 1
ATOM 715 C C . LYS A 1 92 ? -15.160 2.969 12.768 1.00 96.19 92 LYS A C 1
ATOM 717 O O . LYS A 1 92 ? -15.661 2.689 11.682 1.00 96.19 92 LYS A O 1
ATOM 722 N N . GLN A 1 93 ? -15.070 4.217 13.228 1.00 96.25 93 GLN A N 1
ATOM 723 C CA . GLN A 1 93 ? -15.557 5.392 12.492 1.00 96.25 93 GLN A CA 1
ATOM 724 C C . GLN A 1 93 ? -14.534 5.967 11.500 1.00 96.25 93 GLN A C 1
ATOM 726 O O . GLN A 1 93 ? -14.918 6.721 10.608 1.00 96.25 93 GLN A O 1
ATOM 731 N N . LEU A 1 94 ? -13.256 5.590 11.617 1.00 97.81 94 LEU A N 1
ATOM 732 C CA . LEU A 1 94 ? -12.202 6.038 10.712 1.00 97.81 94 LEU A CA 1
ATOM 733 C C . LEU A 1 94 ? -12.492 5.526 9.298 1.00 97.81 94 LEU A C 1
ATOM 735 O O . LEU A 1 94 ? -12.742 4.328 9.076 1.00 97.81 94 LEU A O 1
ATOM 739 N N . LYS A 1 95 ? -12.474 6.449 8.333 1.00 98.38 95 LYS A N 1
ATOM 740 C CA . LYS A 1 95 ? -12.761 6.149 6.929 1.00 98.38 95 LYS A CA 1
ATOM 741 C C . LYS A 1 95 ? -11.537 5.525 6.269 1.00 98.38 95 LYS A C 1
ATOM 743 O O . LYS A 1 95 ? -10.450 6.089 6.309 1.00 98.38 95 LYS A O 1
ATOM 748 N N . ILE A 1 96 ? -11.726 4.384 5.616 1.00 98.44 96 ILE A N 1
ATOM 749 C CA . ILE A 1 96 ? -10.689 3.771 4.784 1.00 98.44 96 ILE A CA 1
ATOM 750 C C . ILE A 1 96 ? -10.983 4.165 3.341 1.00 98.44 96 ILE A C 1
ATOM 752 O O . ILE A 1 96 ? -12.016 3.775 2.798 1.00 98.44 96 ILE A O 1
ATOM 756 N N . ILE A 1 97 ? -10.094 4.948 2.737 1.00 98.44 97 ILE A N 1
ATOM 757 C CA . ILE A 1 97 ? -10.168 5.318 1.324 1.00 98.44 97 ILE A CA 1
ATOM 758 C C . ILE A 1 97 ? -9.171 4.448 0.567 1.00 98.44 97 ILE A C 1
ATOM 760 O O . ILE A 1 97 ? -7.959 4.597 0.718 1.00 98.44 97 ILE A O 1
ATOM 764 N N . SER A 1 98 ? -9.685 3.510 -0.222 1.00 97.81 98 SER A N 1
ATOM 765 C CA . SER A 1 98 ? -8.859 2.609 -1.024 1.00 97.81 98 SER A CA 1
ATOM 766 C C . SER A 1 98 ? -8.248 3.349 -2.210 1.00 97.81 98 SER A C 1
ATOM 768 O O . SER A 1 98 ? -8.973 3.870 -3.058 1.00 97.81 98 SER A O 1
ATOM 770 N N . LYS A 1 99 ? -6.917 3.363 -2.296 1.00 97.88 99 LYS A N 1
ATOM 771 C CA . LYS A 1 99 ? -6.194 3.816 -3.484 1.00 97.88 99 LYS A CA 1
ATOM 772 C C . LYS A 1 99 ? -6.051 2.632 -4.440 1.00 97.88 99 LYS A C 1
ATOM 774 O O . LYS A 1 99 ? -5.433 1.622 -4.102 1.00 97.88 99 LYS A O 1
ATOM 779 N N . ILE A 1 100 ? -6.648 2.762 -5.621 1.00 96.00 100 ILE A N 1
ATOM 780 C CA . ILE A 1 100 ? -6.573 1.766 -6.691 1.00 96.00 100 ILE A CA 1
ATOM 781 C C . ILE A 1 100 ? -5.410 2.133 -7.611 1.00 96.00 100 ILE A C 1
ATOM 783 O O . ILE A 1 100 ? -5.449 3.161 -8.282 1.00 96.00 100 ILE A O 1
ATOM 787 N N . GLU A 1 101 ? -4.360 1.313 -7.594 1.00 94.69 101 GLU A N 1
ATOM 788 C CA . GLU A 1 101 ? -3.054 1.651 -8.190 1.00 94.69 101 GLU A CA 1
ATOM 789 C C . GLU A 1 101 ? -2.519 0.557 -9.127 1.00 94.69 101 GLU A C 1
ATOM 791 O O . GLU A 1 101 ? -1.511 0.761 -9.800 1.00 94.69 101 GLU A O 1
ATOM 796 N N . ASN A 1 102 ? -3.185 -0.600 -9.196 1.00 91.94 102 ASN A N 1
ATOM 797 C CA . ASN A 1 102 ? -2.781 -1.717 -10.043 1.00 91.94 102 ASN A CA 1
ATOM 798 C C . ASN A 1 102 ? -3.985 -2.414 -10.705 1.00 91.94 102 ASN A C 1
ATOM 800 O O . ASN A 1 102 ? -5.146 -2.137 -10.402 1.00 91.94 102 ASN A O 1
ATOM 804 N N . HIS A 1 103 ? -3.694 -3.340 -11.620 1.00 92.00 103 HIS A N 1
ATOM 805 C CA . HIS A 1 103 ? -4.710 -4.081 -12.373 1.00 92.00 103 HIS A CA 1
ATOM 806 C C . HIS A 1 103 ? -5.612 -4.947 -11.488 1.00 92.00 103 HIS A C 1
ATOM 808 O O . HIS A 1 103 ? -6.756 -5.199 -11.849 1.00 92.00 103 HIS A O 1
ATOM 814 N N . GLU A 1 104 ? -5.117 -5.445 -10.355 1.00 91.81 104 GLU A N 1
ATOM 815 C CA . GLU A 1 104 ? -5.932 -6.227 -9.420 1.00 91.81 104 GLU A CA 1
ATOM 816 C C . GLU A 1 104 ? -7.010 -5.356 -8.774 1.00 91.81 104 GLU A C 1
ATOM 818 O O . GLU A 1 104 ? -8.174 -5.728 -8.825 1.00 91.81 104 GLU A O 1
ATOM 823 N N . GLY A 1 105 ? -6.662 -4.158 -8.294 1.00 92.31 105 GLY A N 1
ATOM 824 C CA . GLY A 1 105 ? -7.624 -3.254 -7.658 1.00 92.31 105 GLY A CA 1
ATOM 825 C C . GLY A 1 105 ? -8.715 -2.708 -8.591 1.00 92.31 105 GLY A C 1
ATOM 826 O O . GLY A 1 105 ? -9.744 -2.235 -8.112 1.00 92.31 105 GLY A O 1
ATOM 827 N N . VAL A 1 106 ? -8.513 -2.756 -9.914 1.00 93.62 106 VAL A N 1
ATOM 828 C CA . VAL A 1 106 ? -9.535 -2.380 -10.914 1.00 93.62 106 VAL A CA 1
ATOM 829 C C . VAL A 1 106 ? -10.476 -3.546 -11.237 1.00 93.62 106 VAL A C 1
ATOM 831 O O . VAL A 1 106 ? -11.635 -3.325 -11.599 1.00 93.62 106 VAL A O 1
ATOM 834 N N . ARG A 1 107 ? -9.990 -4.788 -11.148 1.00 88.25 107 ARG A N 1
ATOM 835 C CA . ARG A 1 107 ? -10.773 -5.987 -11.473 1.00 88.25 107 ARG A CA 1
ATOM 836 C C . ARG A 1 107 ? -11.813 -6.256 -10.372 1.00 88.25 107 ARG A C 1
ATOM 838 O O . ARG A 1 107 ? -11.615 -5.895 -9.217 1.00 88.25 107 ARG A O 1
ATOM 845 N N . ARG A 1 108 ? -12.963 -6.815 -10.766 1.00 66.12 108 ARG A N 1
ATOM 846 C CA . ARG A 1 108 ? -14.084 -7.135 -9.862 1.00 66.12 108 ARG A CA 1
ATOM 847 C C . ARG A 1 108 ? -13.880 -8.456 -9.142 1.00 66.12 108 ARG A C 1
ATOM 849 O O . ARG A 1 108 ? -13.364 -9.386 -9.798 1.00 66.12 108 ARG A O 1
#

Sequence (108 aa):
MGRFTRVQQKDEEKFIEGEDFCLTEVENGGTLCSRKGVNLPEAALDLPAVSEQDVKDLLFGLDHGVDMVFASFIRKAEDVRAIRRVLGERGKQLKIISKIENHEGVRR

pLDDT: mean 86.97, std 17.09, range [38.03, 98.44]